Protein AF-A0A3S1K8Q3-F1 (afdb_monomer_lite)

InterPro domains:
  IPR020045 DNA polymerase I-like, H3TH domain [PF01367] (2-60)
  IPR036279 5'-3' exonuclease, C-terminal domain superfamily [SSF47807] (1-81)

Foldseek 3Di:
DVQCVVQVDPVSCVVVLVVDDPVVSVVCVVCVVVVVVVCVVPDDDPPDDDPDDPVNVDPDDDLVVVCVVCVVVVNNVVCVVVVSDDD

pLDDT: mean 89.53, std 7.99, range [47.84, 96.38]

Sequence (87 aa):
MKLIQEYGSVEGILDNLDKLTKSVRTKIEVDLEMLELCRGLARIRCDVELVCHADTCRFELNPVQVVSKFEELEMASVCSWMGVAVV

Structure (mmCIF, N/CA/C/O backbone):
data_AF-A0A3S1K8Q3-F1
#
_entry.id   AF-A0A3S1K8Q3-F1
#
loop_
_atom_site.group_PDB
_atom_site.id
_atom_site.type_symbol
_atom_site.label_atom_id
_atom_site.label_alt_id
_atom_site.label_comp_id
_atom_site.label_asym_id
_atom_site.label_entity_id
_atom_site.label_seq_id
_atom_site.pdbx_PDB_ins_code
_atom_site.Cartn_x
_atom_site.Cartn_y
_atom_site.Cartn_z
_atom_site.occupancy
_atom_site.B_iso_or_equiv
_atom_site.auth_seq_id
_atom_site.auth_comp_id
_atom_site.auth_asym_id
_atom_site.auth_atom_id
_atom_site.pdbx_PDB_model_num
ATOM 1 N N . MET A 1 1 ? -2.989 -10.464 18.395 1.00 65.50 1 MET A N 1
ATOM 2 C CA . MET A 1 1 ? -3.610 -11.119 17.221 1.00 65.50 1 MET A CA 1
ATOM 3 C C . MET A 1 1 ? -4.959 -11.790 17.493 1.00 65.50 1 MET A C 1
ATOM 5 O O . MET A 1 1 ? -5.774 -11.759 16.586 1.00 65.50 1 MET A O 1
ATOM 9 N N . LYS A 1 2 ? -5.247 -12.336 18.690 1.00 89.12 2 LYS A N 1
ATOM 10 C CA . LYS A 1 2 ? -6.503 -13.079 18.954 1.00 89.12 2 LYS A CA 1
ATOM 11 C C . LYS A 1 2 ? -7.801 -12.334 18.587 1.00 89.12 2 LYS A C 1
ATOM 13 O O . LYS A 1 2 ? -8.653 -12.920 17.945 1.00 89.12 2 LYS A O 1
ATOM 18 N N . LEU A 1 3 ? -7.915 -11.041 18.908 1.00 90.94 3 LEU A N 1
ATOM 19 C CA . LEU A 1 3 ? -9.135 -10.263 18.633 1.00 90.94 3 LEU A CA 1
ATOM 20 C C . LEU A 1 3 ? -9.429 -10.107 17.132 1.00 90.94 3 LEU A C 1
ATOM 22 O O . LEU A 1 3 ? -10.551 -10.322 16.703 1.00 90.94 3 LEU A O 1
ATOM 26 N N . ILE A 1 4 ? -8.425 -9.784 16.315 1.00 91.38 4 ILE A N 1
ATOM 27 C CA . ILE A 1 4 ? -8.623 -9.665 14.859 1.00 91.38 4 ILE A CA 1
ATOM 28 C C . ILE A 1 4 ? -8.912 -11.038 14.238 1.00 91.38 4 ILE A C 1
ATOM 30 O O . ILE A 1 4 ? -9.695 -11.131 13.306 1.00 91.38 4 ILE A O 1
ATOM 34 N N . GLN A 1 5 ? -8.324 -12.114 14.768 1.00 93.38 5 GLN A N 1
ATOM 35 C CA . GLN A 1 5 ? -8.632 -13.472 14.307 1.00 93.38 5 GLN A CA 1
ATOM 36 C C . GLN A 1 5 ? -10.076 -13.887 14.631 1.00 93.38 5 GLN A C 1
ATOM 38 O O . GLN A 1 5 ? -10.682 -14.611 13.852 1.00 93.38 5 GLN A O 1
ATOM 43 N N . GLU A 1 6 ? -10.619 -13.435 15.762 1.00 93.62 6 GLU A N 1
ATOM 44 C CA . GLU A 1 6 ? -11.966 -13.782 16.230 1.00 93.62 6 GLU A CA 1
ATOM 45 C C . GLU A 1 6 ? -13.063 -12.913 15.593 1.00 93.62 6 GLU A C 1
ATOM 47 O O . GLU A 1 6 ? -14.112 -13.428 15.220 1.00 93.62 6 GLU A O 1
ATOM 52 N N . TYR A 1 7 ? -12.810 -11.612 15.418 1.00 93.31 7 TYR A N 1
ATOM 53 C CA . TYR A 1 7 ? -13.801 -10.633 14.945 1.00 93.31 7 TYR A CA 1
ATOM 54 C C . TYR A 1 7 ? -13.521 -10.108 13.522 1.00 93.31 7 TYR A C 1
ATOM 56 O O . TYR A 1 7 ? -14.259 -9.275 13.000 1.00 93.31 7 TYR A O 1
ATOM 64 N N . GLY A 1 8 ? -12.452 -10.584 12.876 1.00 92.44 8 GLY A N 1
ATOM 65 C CA . GLY A 1 8 ? -12.098 -10.345 11.470 1.00 92.44 8 GLY A CA 1
ATOM 66 C C . GLY A 1 8 ? -11.531 -8.959 11.148 1.00 92.44 8 GLY A C 1
ATOM 67 O O . GLY A 1 8 ? -10.619 -8.835 10.334 1.00 92.44 8 GLY A O 1
ATOM 68 N N . SER A 1 9 ? -12.041 -7.907 11.784 1.00 91.94 9 SER A N 1
ATOM 69 C CA . SER A 1 9 ? -11.644 -6.519 11.536 1.00 91.94 9 SER A CA 1
ATOM 70 C C . SER A 1 9 ? -11.709 -5.688 12.811 1.00 91.94 9 SER A C 1
ATOM 72 O O . SER A 1 9 ? -12.270 -6.112 13.819 1.00 91.94 9 SER A O 1
ATOM 74 N N . VAL A 1 10 ? -11.133 -4.487 12.774 1.00 89.81 10 VAL A N 1
ATOM 75 C CA . VAL A 1 10 ? -11.239 -3.543 13.892 1.00 89.81 10 VAL A CA 1
ATOM 76 C C . VAL A 1 10 ? -12.694 -3.097 14.087 1.00 89.81 10 VAL A C 1
ATOM 78 O O . VAL A 1 10 ? -13.137 -3.014 15.223 1.00 89.81 10 VAL A O 1
ATOM 81 N N . GLU A 1 11 ? -13.459 -2.904 13.012 1.00 90.44 11 GLU A N 1
ATOM 82 C CA . GLU A 1 11 ? -14.905 -2.653 13.048 1.00 90.44 11 GLU A CA 1
ATOM 83 C C . GLU A 1 11 ? -15.646 -3.799 13.736 1.00 90.44 11 GLU A C 1
ATOM 85 O O . GLU A 1 11 ? -16.397 -3.568 14.674 1.00 90.44 11 GLU A O 1
ATOM 90 N N . GLY A 1 12 ? -15.341 -5.045 13.363 1.00 92.69 12 GLY A N 1
ATOM 91 C CA . GLY A 1 12 ? -15.937 -6.218 13.999 1.00 92.69 12 GLY A CA 1
ATOM 92 C C . GLY A 1 12 ? -15.646 -6.305 15.501 1.00 92.69 12 GLY A C 1
ATOM 93 O O . GLY A 1 12 ? -16.491 -6.777 16.259 1.00 92.69 12 GLY A O 1
ATOM 94 N N . ILE A 1 13 ? -14.480 -5.829 15.953 1.00 93.12 13 ILE A N 1
ATOM 95 C CA . ILE A 1 13 ? -14.150 -5.735 17.385 1.00 93.12 13 ILE A CA 1
ATOM 96 C C . ILE A 1 13 ? -14.999 -4.650 18.062 1.00 93.12 13 ILE A C 1
ATOM 98 O O . ILE A 1 13 ? -15.508 -4.883 19.157 1.00 93.12 13 ILE A O 1
ATOM 102 N N . LEU A 1 14 ? -15.152 -3.483 17.426 1.00 91.06 14 LEU A N 1
ATOM 103 C CA . LEU A 1 14 ? -15.940 -2.366 17.957 1.00 91.06 14 LEU A CA 1
ATOM 104 C C . LEU A 1 14 ? -17.434 -2.722 18.055 1.00 91.06 14 LEU A C 1
ATOM 106 O O . LEU A 1 14 ? -18.045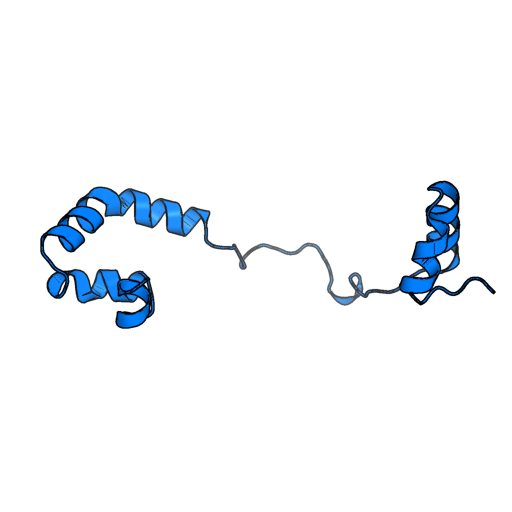 -2.493 19.097 1.00 91.06 14 LEU A O 1
ATOM 110 N N . ASP A 1 15 ? -17.987 -3.389 17.041 1.00 93.88 15 ASP A N 1
ATOM 111 C CA . ASP A 1 15 ? -19.384 -3.849 17.005 1.00 93.88 15 ASP A CA 1
ATOM 112 C C . ASP A 1 15 ? -19.701 -4.927 18.058 1.00 93.88 15 ASP A C 1
ATOM 114 O O . ASP A 1 15 ? -20.865 -5.188 18.354 1.00 93.88 15 ASP A O 1
ATOM 118 N N . ASN A 1 16 ? -18.672 -5.572 18.623 1.00 94.31 16 ASN A N 1
ATOM 119 C CA . ASN A 1 16 ? -18.791 -6.625 19.636 1.00 94.31 16 ASN A CA 1
ATOM 120 C C . ASN A 1 16 ? -18.085 -6.254 20.953 1.00 94.31 16 ASN A C 1
ATOM 122 O O . ASN A 1 16 ? -17.694 -7.137 21.724 1.00 94.31 16 ASN A O 1
ATOM 126 N N . LEU A 1 17 ? -17.918 -4.955 21.240 1.00 91.25 17 LEU A N 1
ATOM 127 C CA . LEU A 1 17 ? -17.311 -4.462 22.485 1.00 91.25 17 LEU A CA 1
ATOM 128 C C . LEU A 1 17 ? -17.973 -5.061 23.736 1.00 91.25 17 LEU A C 1
ATOM 130 O O . LEU A 1 17 ? -17.302 -5.318 24.743 1.00 91.25 17 LEU A O 1
ATOM 134 N N . ASP A 1 18 ? -19.277 -5.333 23.667 1.00 91.75 18 ASP A N 1
ATOM 135 C CA . ASP A 1 18 ? -20.084 -5.941 24.722 1.00 91.75 18 ASP A CA 1
ATOM 136 C C . ASP A 1 18 ? -19.672 -7.391 25.061 1.00 91.75 18 ASP A C 1
ATOM 138 O O . ASP A 1 18 ? -19.847 -7.833 26.200 1.00 91.75 18 ASP A O 1
ATOM 142 N N . LYS A 1 19 ? -19.044 -8.104 24.121 1.00 92.62 19 LYS A N 1
ATOM 143 C CA . LYS A 1 19 ? -18.576 -9.492 24.289 1.00 92.62 19 LYS A CA 1
ATOM 144 C C . LYS A 1 19 ? -17.137 -9.587 24.794 1.00 92.62 19 LYS A C 1
ATOM 146 O O . LYS A 1 19 ? -16.695 -10.655 25.218 1.00 92.62 19 LYS A O 1
ATOM 151 N N . LEU A 1 20 ? -16.402 -8.474 24.791 1.00 92.25 20 LEU A N 1
ATOM 152 C CA . LEU A 1 20 ? -15.021 -8.428 25.265 1.00 92.25 20 LEU A CA 1
ATOM 153 C C . LEU A 1 20 ? -14.939 -8.422 26.796 1.00 92.25 20 LEU A C 1
ATOM 155 O O . LEU A 1 20 ? -15.817 -7.919 27.501 1.00 92.25 20 LEU A O 1
ATOM 159 N N . THR A 1 21 ? -13.822 -8.932 27.322 1.00 93.88 21 THR A N 1
ATOM 160 C CA . THR A 1 21 ? -13.533 -8.850 28.761 1.00 93.88 21 THR A CA 1
ATOM 161 C C . THR A 1 21 ? -13.461 -7.391 29.216 1.00 93.88 21 THR A C 1
ATOM 163 O O . THR A 1 21 ? -12.970 -6.528 28.486 1.00 93.88 21 THR A O 1
ATOM 166 N N . LYS A 1 22 ? -13.884 -7.114 30.457 1.00 93.88 22 LYS A N 1
ATOM 167 C CA . LYS A 1 22 ? -13.935 -5.752 31.018 1.00 93.88 22 LYS A CA 1
ATOM 168 C C . LYS A 1 22 ? -12.621 -4.981 30.842 1.00 93.88 22 LYS A C 1
ATOM 170 O O . LYS A 1 22 ? -12.642 -3.824 30.451 1.00 93.88 22 LYS A O 1
ATOM 175 N N . SER A 1 23 ? -11.476 -5.631 31.072 1.00 93.56 23 SER A N 1
ATOM 176 C CA . SER A 1 23 ? -10.162 -4.989 30.923 1.00 93.56 23 SER A CA 1
ATOM 177 C C . SER A 1 23 ? -9.850 -4.587 29.478 1.00 93.56 23 SER A C 1
ATOM 179 O O . SER A 1 2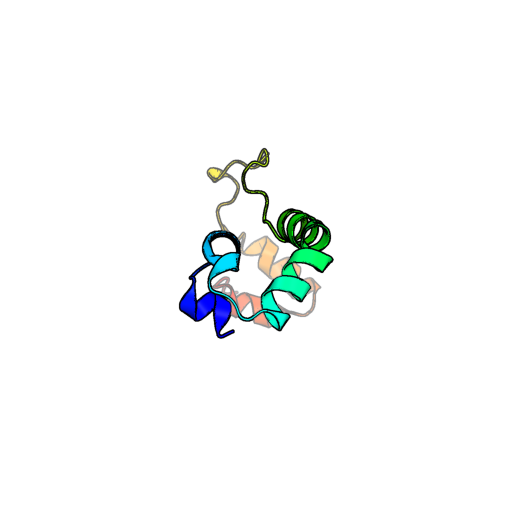3 ? -9.290 -3.517 29.258 1.00 93.56 23 SER A O 1
ATOM 181 N N . VAL A 1 24 ? -10.207 -5.424 28.499 1.00 92.38 24 VAL A N 1
ATOM 182 C CA . VAL A 1 24 ? -9.988 -5.122 27.076 1.00 92.38 2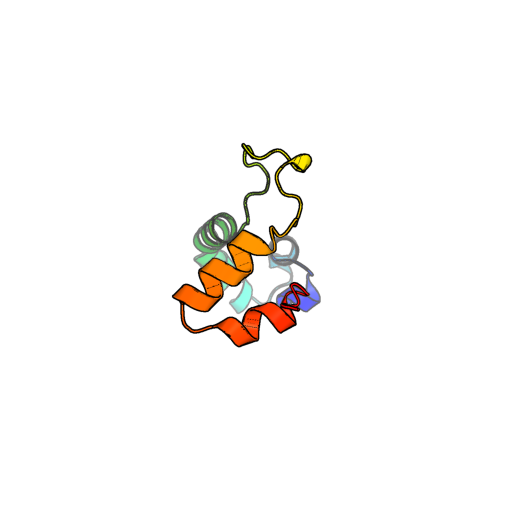4 VAL A CA 1
ATOM 183 C C . VAL A 1 24 ? -10.942 -4.027 26.616 1.00 92.38 24 VAL A C 1
ATOM 185 O O . VAL A 1 24 ? -10.490 -3.082 25.979 1.00 92.38 24 VAL A O 1
ATOM 188 N N . ARG A 1 25 ? -12.224 -4.112 26.996 1.00 93.69 25 ARG A N 1
ATOM 189 C CA . ARG A 1 25 ? -13.220 -3.084 26.676 1.00 93.69 25 ARG A CA 1
ATOM 190 C C . ARG A 1 25 ? -12.777 -1.709 27.170 1.00 93.69 25 ARG A C 1
ATOM 192 O O . ARG A 1 25 ? -12.681 -0.795 26.367 1.00 93.69 25 ARG A O 1
ATOM 199 N N . THR A 1 26 ? -12.412 -1.590 28.449 1.00 94.44 26 THR A N 1
ATOM 200 C CA . THR A 1 26 ? -11.992 -0.305 29.029 1.00 94.44 26 THR A CA 1
ATOM 201 C C . THR A 1 26 ? -10.766 0.279 28.328 1.00 94.44 26 THR A C 1
ATOM 203 O O . THR A 1 26 ? -10.705 1.485 28.134 1.00 94.44 26 THR A O 1
ATOM 206 N N . LYS A 1 27 ? -9.797 -0.546 27.907 1.00 93.31 27 LYS A N 1
ATOM 207 C CA . LYS A 1 27 ? -8.640 -0.048 27.143 1.00 93.31 27 LYS A CA 1
ATOM 208 C C . LYS A 1 27 ? -9.053 0.526 25.789 1.00 93.31 27 LYS A C 1
ATOM 210 O O . LYS A 1 27 ? -8.583 1.589 25.417 1.00 93.31 27 LYS A O 1
ATOM 215 N N . ILE A 1 28 ? -9.942 -0.164 25.075 1.00 92.25 28 ILE A N 1
ATOM 216 C CA . ILE A 1 28 ? -10.423 0.300 23.768 1.00 92.25 28 ILE A CA 1
ATOM 217 C C . ILE A 1 28 ? -11.264 1.572 23.919 1.00 92.25 28 ILE A C 1
ATOM 219 O O . ILE A 1 28 ? -11.110 2.486 23.123 1.00 92.25 28 ILE A O 1
ATOM 223 N N . GLU A 1 29 ? -12.112 1.656 24.946 1.00 93.12 29 GLU A N 1
ATOM 224 C CA . GLU A 1 29 ? -12.928 2.845 25.227 1.00 93.12 29 GLU A CA 1
ATOM 225 C C . GLU A 1 29 ? -12.071 4.073 25.571 1.00 93.12 29 GLU A C 1
ATOM 227 O O . GLU A 1 29 ? -12.381 5.171 25.119 1.00 93.12 29 GLU A O 1
ATOM 232 N N . VAL A 1 30 ? -10.986 3.896 26.336 1.00 96.38 30 VAL A N 1
ATOM 233 C CA . VAL A 1 30 ? -10.052 4.984 26.681 1.00 96.38 30 VAL A CA 1
ATOM 234 C C . VAL A 1 30 ? -9.313 5.506 25.447 1.00 96.38 30 VAL A C 1
ATOM 236 O O . VAL A 1 30 ? -9.136 6.712 25.312 1.00 96.38 30 VAL A O 1
ATOM 239 N N . ASP A 1 31 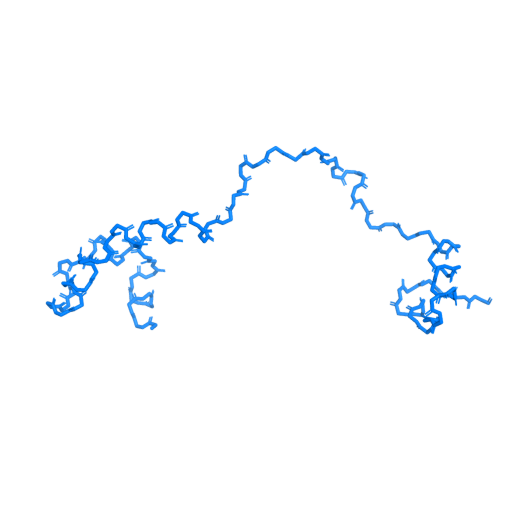? -8.917 4.613 24.541 1.00 94.56 31 ASP A N 1
ATOM 240 C CA . ASP A 1 31 ? -8.108 4.952 23.366 1.00 94.56 31 ASP A CA 1
ATOM 241 C C . ASP A 1 31 ? -8.939 5.099 22.075 1.00 94.56 31 ASP A C 1
ATOM 243 O O . ASP A 1 31 ? -8.375 5.102 20.979 1.00 94.56 31 ASP A O 1
ATOM 247 N N . LEU A 1 32 ? -10.270 5.210 22.166 1.00 92.69 32 LEU A N 1
ATOM 248 C CA . LEU A 1 32 ? -11.160 5.155 20.999 1.00 92.69 32 LEU A CA 1
ATOM 249 C C . LEU A 1 32 ? -10.862 6.267 19.981 1.00 92.69 32 LEU A C 1
ATOM 251 O O . LEU A 1 32 ? -10.731 5.998 18.788 1.00 92.69 32 LEU A O 1
ATOM 255 N N . GLU A 1 33 ? -10.671 7.497 20.457 1.00 93.25 33 GLU A N 1
ATOM 256 C CA . GLU A 1 33 ? -10.325 8.649 19.613 1.00 93.25 33 GLU A CA 1
ATOM 257 C C . GLU A 1 33 ? -8.972 8.447 18.911 1.00 93.25 33 GLU A C 1
ATOM 259 O O . GLU A 1 33 ? -8.828 8.657 17.704 1.00 93.25 33 GLU A O 1
ATOM 264 N N . MET A 1 34 ? -7.974 7.955 19.651 1.00 94.38 34 MET A N 1
ATOM 265 C CA . MET A 1 34 ? -6.658 7.649 19.092 1.00 94.38 34 MET A CA 1
ATOM 266 C C . MET A 1 34 ? -6.729 6.523 18.060 1.00 94.38 34 MET A C 1
ATOM 268 O O . MET A 1 34 ? -6.020 6.570 17.053 1.00 94.38 34 MET A O 1
ATOM 272 N N . LEU A 1 35 ? -7.590 5.527 18.270 1.00 92.38 35 LEU A N 1
ATOM 273 C CA . LEU A 1 35 ? -7.824 4.440 17.325 1.00 92.38 35 LEU A CA 1
ATOM 274 C C . LEU A 1 35 ? -8.418 4.971 16.016 1.00 92.38 35 LEU A C 1
ATOM 276 O O . LEU A 1 35 ? -7.940 4.601 14.942 1.00 92.38 35 LEU A O 1
ATOM 280 N N . GLU A 1 36 ? -9.413 5.852 16.082 1.00 90.94 36 GLU A N 1
ATOM 281 C CA . GLU A 1 36 ? -10.012 6.483 14.901 1.00 90.94 36 GLU A CA 1
ATOM 282 C C . GLU A 1 36 ? -8.990 7.315 14.118 1.00 90.94 36 GLU A C 1
ATOM 284 O O . GLU A 1 36 ? -8.864 7.156 12.898 1.00 90.94 36 GLU A O 1
ATOM 289 N N . LEU A 1 37 ? -8.186 8.123 14.818 1.00 94.19 37 LEU A N 1
ATOM 290 C CA . LEU A 1 37 ? -7.107 8.902 14.212 1.00 94.19 37 LEU A CA 1
ATOM 291 C C . LEU A 1 37 ? -6.078 7.999 13.520 1.00 94.19 37 LEU A C 1
ATOM 293 O O . LEU A 1 37 ? -5.769 8.191 12.341 1.00 94.19 37 LEU A O 1
ATOM 297 N N . CYS A 1 38 ? -5.566 6.989 14.228 1.00 94.38 38 CYS A N 1
ATOM 298 C CA . CYS A 1 38 ? -4.586 6.052 13.680 1.00 94.38 38 CYS A CA 1
ATOM 299 C C . CYS A 1 38 ? -5.121 5.347 12.430 1.00 94.38 38 CYS A C 1
ATOM 301 O O . CYS A 1 38 ? -4.376 5.138 11.474 1.00 94.38 38 CYS A O 1
ATOM 303 N N . ARG A 1 39 ? -6.417 5.012 12.403 1.00 90.81 39 ARG A N 1
ATOM 304 C CA . ARG A 1 39 ? -7.063 4.411 11.230 1.00 90.81 39 ARG A CA 1
ATOM 305 C C . ARG A 1 39 ? -7.099 5.361 10.041 1.00 90.81 39 ARG A C 1
ATOM 307 O O . ARG A 1 39 ? -6.857 4.917 8.922 1.00 90.81 39 ARG A O 1
ATOM 314 N N . GLY A 1 40 ? -7.389 6.639 10.268 1.00 92.25 40 GLY A N 1
ATOM 315 C CA . GLY A 1 40 ? -7.330 7.655 9.218 1.00 92.25 40 GLY A CA 1
ATOM 316 C C . GLY A 1 40 ? -5.925 7.782 8.631 1.00 92.25 40 GLY A C 1
ATOM 317 O O . GLY A 1 40 ? -5.764 7.766 7.415 1.00 92.25 40 GLY A O 1
ATOM 318 N N . LEU A 1 41 ? -4.910 7.827 9.495 1.00 94.88 41 LEU A N 1
ATOM 319 C CA . LEU A 1 41 ? -3.507 7.974 9.097 1.00 94.88 41 LEU A CA 1
ATOM 320 C C . LEU A 1 41 ? -2.946 6.737 8.382 1.00 94.88 41 LEU A C 1
ATOM 322 O O . LEU A 1 41 ? -2.164 6.869 7.445 1.00 94.88 41 LEU A O 1
ATOM 326 N N . ALA A 1 42 ? -3.333 5.537 8.815 1.00 94.12 42 ALA A N 1
ATOM 327 C CA . ALA A 1 42 ? -2.858 4.287 8.228 1.00 94.12 42 ALA A CA 1
ATOM 328 C C . ALA A 1 42 ? -3.599 3.899 6.937 1.00 94.12 42 ALA A C 1
ATOM 330 O O . ALA A 1 42 ? -3.140 3.022 6.202 1.00 94.12 42 ALA A O 1
ATOM 331 N N . ARG A 1 43 ? -4.760 4.506 6.657 1.00 93.81 43 ARG A N 1
ATOM 332 C CA . ARG A 1 43 ? -5.539 4.209 5.454 1.00 93.81 43 ARG A CA 1
ATOM 333 C C . ARG A 1 43 ? -4.844 4.793 4.226 1.00 93.81 43 ARG A C 1
ATOM 335 O O . ARG A 1 43 ? -4.698 6.003 4.089 1.00 93.81 43 ARG A O 1
ATOM 342 N N . ILE A 1 44 ? -4.504 3.920 3.282 1.00 95.00 44 ILE A N 1
ATOM 343 C CA . ILE A 1 44 ? -4.092 4.338 1.942 1.00 95.00 44 ILE A CA 1
ATOM 344 C C . ILE A 1 44 ? -5.285 5.018 1.265 1.00 95.00 44 ILE A C 1
ATOM 346 O O . ILE A 1 44 ? -6.376 4.449 1.179 1.00 95.00 44 ILE A O 1
ATOM 350 N N . ARG A 1 45 ? -5.070 6.243 0.788 1.00 92.62 45 ARG A N 1
ATOM 351 C CA . ARG A 1 45 ? -6.060 6.985 0.012 1.00 92.62 45 ARG A CA 1
ATOM 352 C C . ARG A 1 45 ? -6.040 6.516 -1.437 1.00 92.62 45 ARG A C 1
ATOM 354 O O . ARG A 1 45 ? -5.075 6.766 -2.152 1.00 92.62 45 ARG A O 1
ATOM 361 N N . CYS A 1 46 ? -7.102 5.833 -1.851 1.00 92.06 46 CYS A N 1
ATOM 362 C CA . CYS A 1 46 ? -7.286 5.369 -3.231 1.00 92.06 46 CYS A CA 1
ATOM 363 C C . CYS A 1 46 ? -8.127 6.339 -4.082 1.00 92.06 46 CYS A C 1
ATOM 365 O O . CYS A 1 46 ? -8.276 6.131 -5.278 1.00 92.06 46 CYS A O 1
ATOM 367 N N . ASP A 1 47 ? -8.684 7.383 -3.469 1.00 90.38 47 ASP A N 1
ATOM 368 C CA . ASP A 1 47 ? -9.560 8.406 -4.055 1.00 90.38 47 ASP A CA 1
ATOM 369 C C . ASP A 1 47 ? -8.788 9.625 -4.589 1.00 90.38 47 ASP A C 1
ATOM 371 O O . ASP A 1 47 ? -9.321 10.729 -4.672 1.00 90.38 47 ASP A O 1
ATOM 375 N N . VAL A 1 48 ? -7.503 9.454 -4.892 1.00 89.88 48 VAL A N 1
ATOM 376 C CA . VAL A 1 48 ? -6.621 10.548 -5.304 1.00 89.88 48 VAL A CA 1
ATOM 377 C C . VAL A 1 48 ? -6.673 10.711 -6.820 1.00 89.88 48 VAL A C 1
ATOM 379 O O . VAL A 1 48 ? -6.613 9.728 -7.558 1.00 89.88 48 VAL A O 1
ATOM 382 N N . GLU A 1 49 ? -6.749 11.956 -7.290 1.00 90.00 49 GLU A N 1
ATOM 383 C CA . GLU A 1 49 ? -6.622 12.262 -8.714 1.00 90.00 49 GLU A CA 1
ATOM 384 C C . GLU A 1 49 ? -5.222 11.883 -9.214 1.00 90.00 49 GLU A C 1
ATOM 386 O O . GLU A 1 49 ? -4.206 12.430 -8.777 1.00 90.00 49 GLU A O 1
ATOM 391 N N . LEU A 1 50 ? -5.169 10.926 -10.140 1.00 85.75 50 LEU A N 1
ATOM 392 C CA . LEU A 1 50 ? -3.938 10.509 -10.801 1.00 85.75 50 LEU A CA 1
ATOM 393 C C . LEU A 1 50 ? -3.769 11.299 -12.096 1.00 85.75 50 LEU A C 1
ATOM 395 O O . LEU A 1 50 ? -4.477 11.075 -13.075 1.00 85.75 50 LEU A O 1
ATOM 399 N N . VAL A 1 51 ? -2.774 12.186 -12.123 1.00 87.88 51 VAL A N 1
ATOM 400 C CA . VAL A 1 51 ? -2.331 12.887 -13.341 1.00 87.88 51 VAL A CA 1
ATOM 401 C C . VAL A 1 51 ? -1.313 12.019 -14.098 1.00 87.88 51 VAL A C 1
ATOM 403 O O . VAL A 1 51 ? -0.252 12.476 -14.511 1.00 87.88 51 VAL A O 1
ATOM 406 N N . CYS A 1 52 ? -1.585 10.721 -14.224 1.00 84.38 52 CYS A N 1
ATOM 407 C CA . CYS A 1 52 ? -0.793 9.814 -15.045 1.00 84.38 52 CYS A CA 1
ATOM 408 C C . CYS A 1 52 ? -1.726 8.937 -15.879 1.00 84.38 52 CYS A C 1
ATOM 410 O O . CYS A 1 52 ? -2.669 8.327 -15.376 1.00 84.38 52 CYS A O 1
ATOM 412 N N . HIS A 1 53 ? -1.479 8.889 -17.185 1.00 86.06 53 HIS A N 1
ATOM 413 C CA . HIS A 1 53 ? -2.236 8.021 -18.076 1.00 86.06 53 HIS A CA 1
ATOM 414 C C . HIS A 1 53 ? -1.584 6.642 -18.088 1.00 86.06 53 HIS A C 1
ATOM 416 O O . HIS A 1 53 ? -0.385 6.535 -18.346 1.00 86.06 53 HIS A O 1
ATOM 422 N N . ALA A 1 54 ? -2.365 5.586 -17.855 1.00 85.12 54 ALA A N 1
ATOM 423 C CA . ALA A 1 54 ? -1.851 4.217 -17.785 1.00 85.12 54 ALA A CA 1
ATOM 424 C C . ALA A 1 54 ? -1.021 3.824 -19.023 1.00 85.12 54 ALA A C 1
ATOM 426 O O . ALA A 1 54 ? 0.003 3.156 -18.892 1.00 85.12 54 ALA A O 1
ATOM 427 N N . ASP A 1 55 ? -1.401 4.306 -20.211 1.00 86.00 55 ASP A N 1
ATOM 428 C CA . ASP A 1 55 ? -0.668 4.050 -21.457 1.00 86.00 55 ASP A CA 1
ATOM 429 C C . ASP A 1 55 ? 0.746 4.642 -21.481 1.00 86.00 55 ASP A C 1
ATOM 431 O O . ASP A 1 55 ? 1.617 4.102 -22.157 1.00 86.00 55 ASP A O 1
ATOM 435 N N . THR A 1 56 ? 0.995 5.707 -20.714 1.00 85.31 56 THR A N 1
ATOM 436 C CA . THR A 1 56 ? 2.323 6.333 -20.575 1.00 85.31 56 THR A CA 1
ATOM 437 C C . THR A 1 56 ? 3.183 5.684 -19.492 1.00 85.31 56 THR A C 1
ATOM 439 O O . THR A 1 56 ? 4.379 5.941 -19.420 1.00 85.31 56 THR A O 1
ATOM 442 N N . CYS A 1 57 ? 2.595 4.823 -18.659 1.00 88.88 57 CYS A N 1
ATOM 443 C CA . CYS A 1 57 ? 3.281 4.133 -17.567 1.00 88.88 57 CYS A CA 1
ATOM 444 C C . CYS A 1 57 ? 3.694 2.704 -17.946 1.00 88.88 57 CYS A C 1
ATOM 446 O O . CYS A 1 57 ? 3.952 1.878 -17.068 1.00 88.88 57 CYS A O 1
ATOM 448 N N . ARG A 1 58 ? 3.726 2.382 -19.246 1.00 89.38 58 ARG A N 1
ATOM 449 C CA . ARG A 1 58 ? 4.190 1.077 -19.719 1.00 89.38 58 ARG A CA 1
ATOM 450 C C . ARG A 1 58 ? 5.660 0.899 -19.362 1.00 89.38 58 ARG A C 1
ATOM 452 O O . ARG A 1 58 ? 6.472 1.806 -19.523 1.00 89.38 58 ARG A O 1
ATOM 459 N N . PHE A 1 59 ? 5.992 -0.293 -18.881 1.00 88.25 59 PHE A N 1
ATOM 460 C CA . PHE A 1 59 ? 7.375 -0.665 -18.632 1.00 88.25 59 PHE A CA 1
ATOM 461 C C . PHE A 1 59 ? 8.053 -0.988 -19.966 1.00 88.25 59 PHE A C 1
ATOM 463 O O . PHE A 1 59 ? 7.983 -2.115 -20.453 1.00 88.25 59 PHE A O 1
ATOM 470 N N . GLU A 1 60 ? 8.666 0.026 -20.568 1.00 87.50 60 GLU A N 1
ATOM 471 C CA . GLU A 1 60 ? 9.411 -0.074 -21.819 1.00 87.50 60 GLU A CA 1
ATOM 472 C C . GLU A 1 60 ? 10.816 0.494 -21.607 1.00 87.50 60 GLU A C 1
ATOM 474 O O . GLU A 1 60 ? 11.000 1.673 -21.304 1.00 87.50 60 GLU A O 1
ATOM 479 N N . LEU A 1 61 ? 11.820 -0.376 -21.702 1.00 88.19 61 LEU A N 1
ATOM 480 C CA . LEU A 1 61 ? 13.213 0.008 -21.519 1.00 88.19 61 LEU A CA 1
ATOM 481 C C . LEU A 1 61 ? 13.777 0.525 -22.839 1.00 88.19 61 LEU A C 1
ATOM 483 O O . LEU A 1 61 ? 13.616 -0.120 -23.870 1.00 88.19 61 LEU A O 1
ATOM 487 N N . ASN A 1 62 ? 14.506 1.640 -22.791 1.00 90.62 62 ASN A N 1
ATOM 488 C CA . ASN A 1 62 ? 15.362 2.074 -23.891 1.00 90.62 62 ASN A CA 1
ATOM 489 C C . ASN A 1 62 ? 16.769 1.485 -23.684 1.00 90.62 62 ASN A C 1
ATOM 491 O O . ASN A 1 62 ? 17.493 1.978 -22.813 1.00 90.62 62 ASN A O 1
ATOM 495 N N . PRO A 1 63 ? 17.188 0.470 -24.465 1.00 90.06 63 PRO A N 1
ATOM 496 C CA . PRO A 1 63 ? 18.452 -0.224 -24.244 1.00 90.06 63 PRO A CA 1
ATOM 497 C C . PRO A 1 63 ? 19.666 0.700 -24.222 1.00 90.06 63 PRO A C 1
ATOM 499 O O . PRO A 1 63 ? 20.533 0.567 -23.365 1.00 90.06 63 PRO A O 1
ATOM 502 N N . VAL A 1 64 ? 19.693 1.676 -25.132 1.00 92.25 64 VAL A N 1
ATOM 503 C CA . VAL A 1 64 ? 20.814 2.606 -25.291 1.00 92.25 64 VAL A CA 1
ATOM 504 C C . VAL A 1 64 ? 20.953 3.496 -24.057 1.00 92.25 64 VAL A C 1
ATOM 506 O O . VAL A 1 64 ? 22.050 3.652 -23.528 1.00 92.25 64 VAL A O 1
ATOM 509 N N . GLN A 1 65 ? 19.839 4.051 -23.568 1.00 92.88 65 GLN A N 1
ATOM 510 C CA . GLN A 1 65 ? 19.850 4.912 -22.381 1.00 92.88 65 GLN A CA 1
ATOM 511 C C . GLN A 1 65 ? 20.175 4.130 -21.107 1.00 92.88 65 GLN A C 1
ATOM 513 O O . GLN A 1 65 ? 20.923 4.620 -20.265 1.00 92.88 65 GLN A O 1
ATOM 518 N N . VAL A 1 66 ? 19.632 2.918 -20.974 1.00 92.62 66 VAL A N 1
ATOM 519 C CA . VAL A 1 66 ? 19.877 2.044 -19.822 1.00 92.62 66 VAL A CA 1
ATOM 520 C C . VAL A 1 66 ? 21.355 1.668 -19.753 1.00 92.62 66 VAL A C 1
ATOM 522 O O . VAL A 1 66 ? 21.992 1.933 -18.738 1.00 92.62 66 VAL A O 1
ATOM 525 N N . VAL A 1 67 ? 21.922 1.115 -20.830 1.00 91.62 67 VAL A N 1
ATOM 526 C CA . VAL A 1 67 ? 23.333 0.693 -20.864 1.00 91.62 67 VAL A CA 1
ATOM 527 C C . VAL A 1 67 ? 24.259 1.875 -20.607 1.00 91.62 67 VAL A C 1
ATOM 529 O O . VAL A 1 67 ? 25.067 1.814 -19.686 1.00 91.62 67 VAL A O 1
ATOM 532 N N . SER A 1 68 ? 24.069 2.987 -21.325 1.00 93.81 68 SER A N 1
ATOM 533 C CA . SER A 1 68 ? 24.896 4.184 -21.142 1.00 93.81 68 SER A CA 1
ATOM 534 C C . SE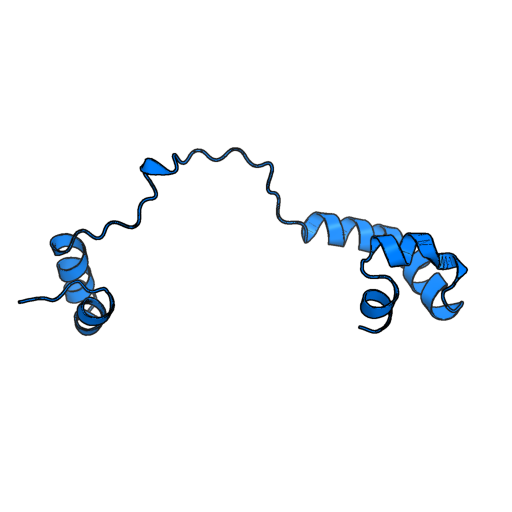R A 1 68 ? 24.866 4.695 -19.699 1.00 93.81 68 SER A C 1
ATOM 536 O O . SER A 1 68 ? 25.911 5.064 -19.163 1.00 93.81 68 SER A O 1
ATOM 538 N N . LYS A 1 69 ? 23.695 4.689 -19.043 1.00 94.50 69 LYS A N 1
ATOM 539 C CA . LYS A 1 69 ? 23.584 5.173 -17.664 1.00 94.50 69 LYS A CA 1
ATOM 540 C C . LYS A 1 69 ? 24.208 4.217 -16.651 1.00 94.50 69 LYS A C 1
ATOM 542 O O . LYS A 1 69 ? 24.814 4.671 -15.686 1.00 94.50 69 LYS A O 1
ATOM 547 N N . PHE A 1 70 ? 24.069 2.909 -16.846 1.00 93.38 70 PHE A N 1
ATOM 548 C CA . PHE A 1 70 ? 24.663 1.922 -15.943 1.00 93.38 70 PHE A CA 1
ATOM 549 C C . PHE A 1 70 ? 26.176 1.770 -16.138 1.00 93.38 70 PHE A C 1
ATOM 551 O O . PHE A 1 70 ? 26.864 1.479 -15.165 1.00 93.38 70 PHE A O 1
ATOM 558 N N . GLU A 1 71 ? 26.715 2.016 -17.333 1.00 92.12 71 GLU A N 1
ATOM 559 C CA . GLU A 1 71 ? 28.163 2.140 -17.549 1.00 92.12 71 GLU A CA 1
ATOM 560 C C . GLU A 1 71 ? 28.735 3.374 -16.841 1.00 92.12 71 GLU A C 1
ATOM 562 O O . GLU A 1 71 ? 29.725 3.253 -16.125 1.00 92.12 71 GLU A O 1
ATOM 567 N N . GLU A 1 72 ? 28.076 4.535 -16.966 1.00 95.62 72 GLU A N 1
ATOM 568 C CA . GLU A 1 72 ? 28.449 5.772 -16.255 1.00 95.62 72 GLU A CA 1
ATOM 569 C C . GLU A 1 72 ? 28.499 5.568 -14.731 1.00 95.62 72 GLU A C 1
ATOM 571 O O . GLU A 1 72 ? 29.352 6.130 -14.050 1.00 95.62 72 GLU A O 1
ATOM 576 N N . LEU A 1 73 ? 27.588 4.753 -14.196 1.00 96.25 73 LEU A N 1
ATOM 577 C CA . LEU A 1 73 ? 27.490 4.451 -12.768 1.00 96.25 73 LEU A CA 1
ATOM 578 C C . LEU A 1 73 ? 28.380 3.280 -12.317 1.00 96.25 73 LEU A C 1
ATOM 580 O O . LEU A 1 73 ? 28.276 2.867 -11.166 1.00 96.25 73 LEU A O 1
ATOM 584 N N . GLU A 1 74 ? 29.221 2.728 -13.198 1.00 93.56 74 GLU A N 1
ATOM 585 C CA . GLU A 1 74 ? 30.076 1.558 -12.926 1.00 93.56 74 GLU A CA 1
ATOM 586 C C . GLU A 1 74 ? 29.285 0.297 -12.499 1.00 93.56 74 GLU A C 1
ATOM 588 O O . GLU A 1 74 ? 29.757 -0.564 -11.758 1.00 93.56 74 GLU A O 1
ATOM 593 N N . MET A 1 75 ? 28.056 0.160 -13.003 1.00 92.94 75 MET A N 1
ATOM 594 C CA . MET A 1 75 ? 27.082 -0.888 -12.672 1.00 92.94 75 MET A CA 1
ATOM 595 C C . MET A 1 75 ? 26.684 -1.733 -13.899 1.00 92.94 75 MET A C 1
ATOM 597 O O . MET A 1 75 ? 25.571 -2.255 -13.977 1.00 92.94 75 MET A O 1
ATOM 601 N N . ALA A 1 76 ? 27.590 -1.902 -14.866 1.00 84.56 76 ALA A N 1
ATOM 602 C CA . ALA A 1 76 ? 27.315 -2.556 -16.153 1.00 84.56 76 ALA A CA 1
ATOM 603 C C . ALA A 1 76 ? 26.756 -3.994 -16.043 1.00 84.56 76 ALA A C 1
ATOM 605 O O . ALA A 1 76 ? 26.009 -4.448 -16.909 1.00 84.56 76 ALA A O 1
ATOM 606 N N . SER A 1 77 ? 27.053 -4.719 -14.957 1.00 87.81 77 SER A N 1
ATOM 607 C CA . SER A 1 77 ? 26.513 -6.067 -14.722 1.00 87.81 77 SER A CA 1
ATOM 608 C C . SER A 1 77 ? 24.986 -6.092 -14.562 1.00 87.81 77 SER A C 1
ATOM 610 O O . SER A 1 77 ? 24.359 -7.101 -14.890 1.00 87.81 77 SER A O 1
ATOM 612 N N . VAL A 1 78 ? 24.366 -4.987 -14.132 1.00 90.31 78 VAL A N 1
ATOM 613 C CA . VAL A 1 78 ? 22.913 -4.875 -13.918 1.00 90.31 78 VAL A CA 1
ATOM 614 C C . VAL A 1 78 ? 22.136 -4.891 -15.238 1.00 90.31 78 VAL A C 1
ATOM 616 O O . VAL A 1 78 ? 21.018 -5.407 -15.278 1.00 90.31 78 VAL A O 1
ATOM 619 N N . CYS A 1 79 ? 22.733 -4.431 -16.344 1.00 87.38 79 CYS A N 1
ATOM 620 C CA . CYS A 1 79 ? 22.108 -4.475 -17.672 1.00 87.38 79 CYS A CA 1
ATOM 621 C C . CYS A 1 79 ? 21.701 -5.903 -18.071 1.00 87.38 79 CYS A C 1
ATOM 623 O O . CYS A 1 79 ? 20.623 -6.112 -18.631 1.00 87.38 79 CYS A O 1
ATOM 625 N N . SER A 1 80 ? 22.514 -6.897 -17.689 1.00 84.94 80 SER A N 1
ATOM 626 C CA . SER A 1 80 ? 22.232 -8.313 -17.948 1.00 84.94 80 SER A CA 1
ATOM 627 C C . SER A 1 80 ? 20.960 -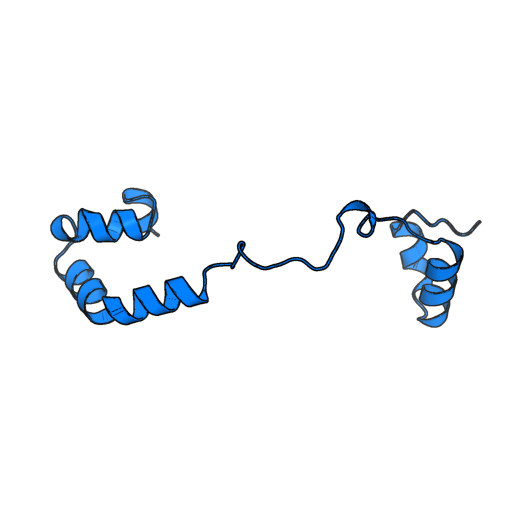8.810 -17.247 1.00 84.94 80 SER A C 1
ATOM 629 O O . SER A 1 80 ? 20.205 -9.593 -17.820 1.00 84.94 80 SER A O 1
ATOM 631 N N . TRP A 1 81 ? 20.672 -8.316 -16.039 1.00 86.88 81 TRP A N 1
ATOM 632 C CA . TRP A 1 81 ? 19.482 -8.694 -15.268 1.00 86.88 81 TRP A CA 1
ATOM 633 C C . TRP A 1 81 ? 18.206 -8.063 -15.820 1.00 86.88 81 TRP A C 1
ATOM 635 O O . TRP A 1 81 ? 17.121 -8.613 -15.656 1.00 86.88 81 TRP A O 1
ATOM 645 N N . MET A 1 82 ? 18.332 -6.919 -16.493 1.00 84.94 82 MET A N 1
ATOM 646 C CA . MET A 1 82 ? 17.205 -6.178 -17.058 1.00 84.94 82 MET A CA 1
ATOM 647 C C . MET A 1 82 ? 16.777 -6.693 -18.443 1.00 84.94 82 MET A C 1
ATOM 649 O O . MET A 1 82 ? 15.890 -6.107 -19.058 1.00 84.94 82 MET A O 1
ATOM 653 N N . GLY A 1 83 ? 17.397 -7.766 -18.953 1.00 81.69 83 GLY A N 1
ATOM 654 C CA . GLY A 1 83 ? 17.135 -8.283 -20.304 1.00 81.69 83 GLY A CA 1
ATOM 655 C C . GLY A 1 83 ? 17.633 -7.355 -21.416 1.00 81.69 83 GLY A C 1
ATOM 656 O O . GLY A 1 83 ? 17.314 -7.553 -22.585 1.00 81.69 83 GLY A O 1
ATOM 657 N N . VAL A 1 84 ? 18.430 -6.350 -21.050 1.00 78.00 84 VAL A N 1
ATOM 658 C CA . VAL A 1 84 ? 19.070 -5.401 -21.953 1.00 78.00 84 VAL A CA 1
ATOM 659 C C . VAL A 1 84 ? 20.484 -5.920 -22.201 1.00 78.00 84 VAL A C 1
ATOM 661 O O . VAL A 1 84 ? 21.459 -5.422 -21.643 1.00 78.00 84 VAL A O 1
ATOM 664 N N . ALA A 1 85 ? 20.588 -7.024 -22.942 1.00 59.00 85 ALA A N 1
ATOM 665 C CA . ALA A 1 85 ? 21.883 -7.617 -23.244 1.00 59.00 85 ALA A CA 1
ATOM 666 C C . ALA A 1 85 ? 22.688 -6.669 -24.145 1.00 59.00 85 ALA A C 1
ATOM 668 O O . ALA A 1 85 ? 22.251 -6.319 -25.243 1.00 59.00 85 ALA A O 1
ATOM 669 N N . VAL A 1 86 ? 23.864 -6.269 -23.665 1.00 56.25 86 VAL A N 1
ATOM 670 C CA . VAL A 1 86 ? 24.919 -5.680 -24.491 1.00 56.25 86 VAL A CA 1
ATOM 671 C C . VAL A 1 86 ? 25.469 -6.818 -25.353 1.00 56.25 86 VAL A C 1
ATOM 673 O O . VAL A 1 86 ? 25.930 -7.821 -24.805 1.00 56.25 86 VAL A O 1
ATOM 676 N N . VAL A 1 87 ? 25.329 -6.709 -26.677 1.00 47.84 87 VAL A N 1
ATOM 677 C CA . VAL A 1 87 ? 26.052 -7.561 -27.640 1.00 47.84 87 VAL A CA 1
ATOM 678 C C . VAL A 1 87 ? 27.482 -7.061 -27.749 1.00 47.84 87 VAL A C 1
ATOM 680 O O . VAL A 1 87 ? 27.639 -5.825 -27.870 1.00 47.84 87 VAL A O 1
#

Secondary structure (DSSP, 8-state):
-HHHHHHSSHHHHHTTGGGS-HHHHHHHHHTHHHHHHHHHHHS----------GGGG-----HHHHHHHHHHTT-THHHHHTT----

Radius of gyration: 25.29 Å; chains: 1; bounding box: 50×27×59 Å

Organism: NCBI:txid170367